Protein AF-A0A1G2CQF5-F1 (afdb_monomer_lite)

Sequence (152 aa):
MEQTTRRDVIRTLYLYLFSLVGLSLLIVGFVRLVDLGLKVLIFKNADQQYPEVAPFPPESLLVKERGIEIDAKTENITVKKGSSAITEEDRVLLSRWEDDYIAWQKKMKDYDPVRRSRESEGAGALAFIIIGMPVYLYHWRIIKKGNATLPS

Structure (mmCIF, N/CA/C/O backbone):
data_AF-A0A1G2CQF5-F1
#
_entry.id   AF-A0A1G2CQF5-F1
#
loop_
_atom_site.group_PDB
_atom_site.id
_atom_site.type_symbol
_atom_site.label_atom_id
_atom_site.label_alt_id
_atom_site.label_comp_id
_atom_site.label_asym_id
_atom_site.label_entity_id
_atom_site.label_seq_id
_atom_site.pdbx_PDB_ins_code
_atom_site.Cartn_x
_atom_site.Cartn_y
_atom_site.Cartn_z
_atom_site.occupancy
_atom_site.B_iso_or_equiv
_atom_site.auth_seq_id
_atom_site.auth_comp_id
_atom_site.auth_asym_id
_atom_site.auth_atom_id
_atom_site.pdbx_PDB_model_num
ATOM 1 N N . MET A 1 1 ? -24.963 10.400 47.890 1.00 51.22 1 MET A N 1
ATOM 2 C CA . MET A 1 1 ? -24.292 9.189 47.360 1.00 51.22 1 MET A CA 1
ATOM 3 C C . MET A 1 1 ? -24.279 9.133 45.820 1.00 51.22 1 MET A C 1
ATOM 5 O O . MET A 1 1 ? -23.962 8.097 45.263 1.00 51.22 1 MET A O 1
ATOM 9 N N . GLU A 1 2 ? -24.541 10.242 45.112 1.00 59.00 2 GLU A N 1
ATOM 10 C CA . GLU A 1 2 ? -24.706 10.254 43.641 1.00 59.00 2 GLU A CA 1
ATOM 11 C C . GLU A 1 2 ? -23.411 10.570 42.851 1.00 59.00 2 GLU A C 1
ATOM 13 O O . GLU A 1 2 ? -23.270 10.240 41.679 1.00 59.00 2 GLU A O 1
ATOM 18 N N . GLN A 1 3 ? -22.412 11.191 43.489 1.00 60.84 3 GLN A N 1
ATOM 19 C CA . GLN A 1 3 ? -21.161 11.618 42.831 1.00 60.84 3 GLN A CA 1
ATOM 20 C C . GLN A 1 3 ? -20.164 10.473 42.558 1.00 60.84 3 GLN A C 1
ATOM 22 O O . GLN A 1 3 ? -19.277 10.612 41.712 1.00 60.84 3 GLN A O 1
ATOM 27 N N . THR A 1 4 ? -20.254 9.365 43.297 1.00 63.12 4 THR A N 1
ATOM 28 C CA . THR A 1 4 ? -19.376 8.194 43.131 1.00 63.12 4 THR A CA 1
ATOM 29 C C . THR A 1 4 ? -19.812 7.362 41.929 1.00 63.12 4 THR A C 1
ATOM 31 O O . THR A 1 4 ? -19.010 7.129 41.029 1.00 63.12 4 THR A O 1
ATOM 34 N N . THR A 1 5 ? -21.110 7.069 41.824 1.00 75.00 5 THR A N 1
ATOM 35 C CA . THR A 1 5 ? -21.699 6.323 40.701 1.00 75.00 5 THR A CA 1
ATOM 36 C C . THR A 1 5 ? -21.465 7.014 39.358 1.00 75.00 5 THR A C 1
ATOM 38 O O . THR A 1 5 ? -21.113 6.353 38.384 1.00 75.00 5 THR A O 1
ATOM 41 N N . ARG A 1 6 ? -21.564 8.350 39.291 1.00 78.50 6 ARG A N 1
ATOM 42 C CA . ARG A 1 6 ? -21.298 9.095 38.048 1.00 78.50 6 ARG A CA 1
ATOM 43 C C . ARG A 1 6 ? -19.847 8.952 37.576 1.00 78.50 6 ARG A C 1
ATOM 45 O O . ARG A 1 6 ? -19.613 8.759 36.385 1.00 78.50 6 ARG A O 1
ATOM 52 N N . ARG A 1 7 ? -18.869 9.022 38.489 1.00 82.69 7 ARG A N 1
ATOM 53 C CA . ARG A 1 7 ? -17.445 8.831 38.157 1.00 82.69 7 ARG A CA 1
ATOM 54 C C . ARG A 1 7 ? -17.149 7.402 37.704 1.00 82.69 7 ARG A C 1
ATOM 56 O O . ARG A 1 7 ? -16.407 7.224 36.738 1.00 82.69 7 ARG A O 1
ATOM 63 N N . ASP A 1 8 ? -17.769 6.416 38.340 1.00 82.12 8 ASP A N 1
ATOM 64 C CA . ASP A 1 8 ? -17.596 5.006 37.984 1.00 82.12 8 ASP A CA 1
ATOM 65 C C . ASP A 1 8 ? -18.206 4.676 36.614 1.00 82.12 8 ASP A C 1
ATOM 67 O O . ASP A 1 8 ? -17.579 3.985 35.806 1.00 82.12 8 ASP A O 1
ATOM 71 N N . VAL A 1 9 ? -19.372 5.248 36.290 1.00 86.25 9 VAL A N 1
ATOM 72 C CA . VAL A 1 9 ? -19.990 5.129 34.958 1.00 86.25 9 VAL A CA 1
ATOM 73 C C . VAL A 1 9 ? -19.118 5.782 33.884 1.00 86.25 9 VAL A C 1
ATOM 75 O O . VAL A 1 9 ? -18.879 5.166 32.849 1.00 86.25 9 VAL A O 1
ATOM 78 N N . ILE A 1 10 ? -18.586 6.987 34.126 1.00 88.94 10 ILE A N 1
ATOM 79 C CA . ILE A 1 10 ? -17.708 7.684 33.166 1.00 88.94 10 ILE A CA 1
ATOM 80 C C . ILE A 1 10 ? -16.433 6.875 32.901 1.00 88.94 10 ILE A C 1
ATOM 82 O O . ILE A 1 10 ? -16.043 6.699 31.746 1.00 88.94 10 ILE A O 1
ATOM 86 N N . ARG A 1 11 ? -15.796 6.345 33.952 1.00 87.12 11 ARG A N 1
ATOM 87 C CA . ARG A 1 11 ? -14.597 5.506 33.818 1.00 87.12 11 ARG A CA 1
ATOM 88 C C . ARG A 1 11 ? -14.892 4.239 33.022 1.00 87.12 11 ARG A C 1
ATOM 90 O O . ARG A 1 11 ? -14.112 3.866 32.150 1.00 87.12 11 ARG A O 1
ATOM 97 N N . THR A 1 12 ? -16.013 3.591 33.315 1.00 87.50 12 THR A N 1
ATOM 98 C CA . THR A 1 12 ? -16.439 2.372 32.624 1.00 87.50 12 THR A CA 1
ATOM 99 C C . THR A 1 12 ? -16.705 2.660 31.148 1.00 87.50 12 THR A C 1
ATOM 101 O O . THR A 1 12 ? -16.130 1.999 30.286 1.00 87.50 12 THR A O 1
ATOM 104 N N . LEU A 1 13 ? -17.480 3.704 30.845 1.00 89.81 13 LEU A N 1
ATOM 105 C CA . LEU A 1 13 ? -17.772 4.133 29.478 1.00 89.81 13 LEU A CA 1
ATOM 106 C C . LEU A 1 13 ? -16.490 4.435 28.686 1.00 89.81 13 LEU A C 1
ATOM 108 O O . LEU A 1 13 ? -16.344 3.960 27.563 1.00 89.81 13 LEU A O 1
ATOM 112 N N . TYR A 1 14 ? -15.536 5.158 29.284 1.00 92.81 14 TYR A N 1
ATOM 113 C CA . TYR A 1 14 ? -14.233 5.435 28.673 1.00 92.81 14 TYR A CA 1
ATOM 114 C C . TYR A 1 14 ? -13.489 4.145 28.306 1.00 92.81 14 TYR A C 1
ATOM 116 O O . TYR A 1 14 ? -13.031 3.992 27.174 1.00 92.81 14 TYR A O 1
ATOM 124 N N . LEU A 1 15 ? -13.390 3.192 29.239 1.00 90.81 15 LEU A N 1
ATOM 125 C CA . LEU A 1 15 ? -12.661 1.944 29.008 1.00 90.81 15 LEU A CA 1
ATOM 126 C C . LEU A 1 15 ? -13.286 1.117 27.876 1.00 90.81 15 LEU A C 1
ATOM 128 O O . LEU A 1 15 ? -12.551 0.575 27.049 1.00 90.81 15 LEU A O 1
ATOM 132 N N . TYR A 1 16 ? -14.619 1.051 27.810 1.00 92.50 16 TYR A N 1
ATOM 133 C CA . TYR A 1 16 ? -15.318 0.351 26.731 1.00 92.50 16 TYR A CA 1
ATOM 134 C C . TYR A 1 16 ? -15.157 1.052 25.382 1.00 92.50 16 TYR A C 1
ATOM 136 O O . TYR A 1 16 ? -14.890 0.376 24.391 1.00 92.50 16 TYR A O 1
ATOM 144 N N . LEU A 1 17 ? -15.246 2.384 25.331 1.00 94.31 17 LEU A N 1
ATOM 145 C CA . LEU A 1 17 ? -15.036 3.140 24.092 1.00 94.31 17 LEU A CA 1
ATOM 146 C C . LEU A 1 17 ? -13.622 2.937 23.541 1.00 94.31 17 LEU A C 1
ATOM 148 O O . LEU A 1 17 ? -13.458 2.620 22.366 1.00 94.31 17 LEU A O 1
ATOM 152 N N . PHE A 1 18 ? -12.595 3.046 24.383 1.00 92.94 18 PHE A N 1
ATOM 153 C CA . PHE A 1 18 ? -11.215 2.834 23.942 1.00 92.94 18 PHE A CA 1
ATOM 154 C C . PHE A 1 18 ? -10.927 1.378 23.564 1.00 92.94 18 PHE A C 1
ATOM 156 O O . PHE A 1 18 ? -10.208 1.126 22.596 1.00 92.94 18 PHE A O 1
ATOM 163 N N . SER A 1 19 ? -11.514 0.412 24.277 1.00 94.00 19 SER A N 1
ATOM 164 C CA . SER A 1 19 ? -11.425 -1.001 23.898 1.00 94.00 19 SER A CA 1
ATOM 165 C C . SER A 1 19 ? -12.089 -1.258 22.542 1.00 94.00 19 SER A C 1
ATOM 167 O O . SER A 1 19 ? -11.499 -1.938 21.704 1.00 94.00 19 SER A O 1
ATOM 169 N N . LEU A 1 20 ? -13.253 -0.652 22.284 1.00 95.50 20 LEU A N 1
ATOM 170 C CA . LEU A 1 20 ? -13.956 -0.744 21.006 1.00 95.50 20 LEU A CA 1
ATOM 171 C C . LEU A 1 20 ? -13.131 -0.148 19.861 1.00 95.50 20 LEU A C 1
ATOM 173 O O . LEU A 1 20 ? -13.027 -0.762 18.801 1.00 95.50 20 LEU A O 1
ATOM 177 N N . VAL A 1 21 ? -12.506 1.012 20.074 1.00 96.25 21 VAL A N 1
ATOM 178 C CA . VAL A 1 21 ? -11.615 1.632 19.081 1.00 96.25 21 VAL A CA 1
ATOM 179 C C . VAL A 1 21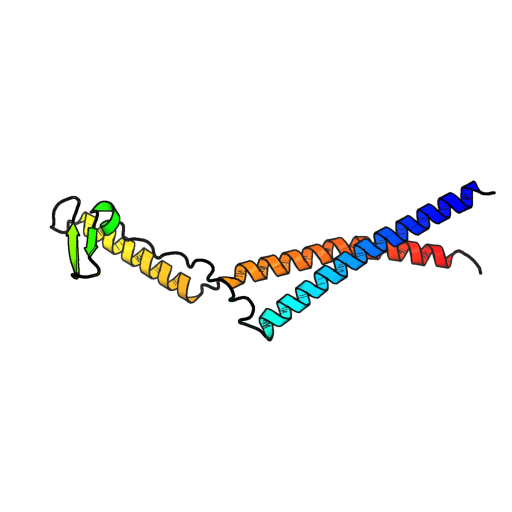 ? -10.426 0.718 18.782 1.00 96.25 21 VAL A C 1
ATOM 181 O O . VAL A 1 21 ? -10.172 0.415 17.618 1.00 96.25 21 VAL A O 1
ATOM 184 N N . GLY A 1 22 ? -9.738 0.214 19.811 1.00 95.75 22 GLY A N 1
ATOM 185 C CA . GLY A 1 22 ? -8.619 -0.717 19.632 1.00 95.75 22 GLY A CA 1
ATOM 186 C C . GLY A 1 22 ? -9.023 -1.989 18.881 1.00 95.75 22 GLY A C 1
ATOM 187 O O . GLY A 1 22 ? -8.330 -2.410 17.956 1.00 95.75 22 GLY A O 1
ATOM 188 N N . LEU A 1 23 ? -10.177 -2.566 19.229 1.00 96.75 23 LEU A N 1
ATOM 189 C CA . LEU A 1 23 ? -10.720 -3.745 18.557 1.00 96.75 23 LEU A CA 1
ATOM 190 C C . LEU A 1 23 ? -11.072 -3.453 17.091 1.00 96.75 23 LEU A C 1
ATOM 192 O O . LEU A 1 23 ? -10.786 -4.267 16.218 1.00 96.75 23 LEU A O 1
ATOM 196 N N . SER A 1 24 ? -11.632 -2.278 16.807 1.00 97.56 24 SER A N 1
ATOM 197 C CA . SER A 1 24 ? -11.967 -1.858 15.443 1.00 97.56 24 SER A CA 1
ATOM 198 C C . SER A 1 24 ? -10.716 -1.747 14.570 1.00 97.56 24 SER A C 1
ATOM 200 O O . SER A 1 24 ? -10.706 -2.252 13.450 1.00 97.56 24 SER A O 1
ATOM 202 N N . LEU A 1 25 ? -9.631 -1.160 15.092 1.00 97.62 25 LEU A N 1
ATOM 203 C CA . LEU A 1 25 ? -8.347 -1.085 14.385 1.00 97.62 25 LEU A CA 1
ATOM 204 C C . LEU A 1 25 ? -7.789 -2.484 14.079 1.00 97.62 25 LEU A C 1
ATOM 206 O O . LEU A 1 25 ? -7.340 -2.729 12.960 1.00 97.62 25 LEU A O 1
ATOM 210 N N . LEU A 1 26 ? -7.873 -3.417 15.036 1.00 97.69 26 LEU A N 1
ATOM 211 C CA . LEU A 1 26 ? -7.461 -4.809 14.826 1.00 97.69 26 LEU A CA 1
ATOM 212 C C . LEU A 1 26 ? -8.259 -5.485 13.707 1.00 97.69 26 LEU A C 1
ATOM 214 O O . LEU A 1 26 ? -7.665 -6.123 12.841 1.00 97.69 26 LEU A O 1
ATOM 218 N N . ILE A 1 27 ? -9.586 -5.325 13.706 1.00 98.00 27 ILE A N 1
ATOM 219 C CA . ILE A 1 27 ? -10.461 -5.908 12.681 1.00 98.00 27 ILE A CA 1
ATOM 220 C C . ILE A 1 27 ? -10.108 -5.347 11.301 1.00 98.00 27 ILE A C 1
ATOM 222 O O . ILE A 1 27 ? -9.923 -6.119 10.364 1.00 98.00 27 ILE A O 1
ATOM 226 N N . VAL A 1 28 ? -9.949 -4.025 11.175 1.00 98.06 28 VAL A N 1
ATOM 227 C CA . VAL A 1 28 ? -9.580 -3.383 9.901 1.00 98.06 28 VAL A CA 1
ATOM 228 C C . VAL A 1 28 ? -8.229 -3.889 9.394 1.00 98.06 28 VAL A C 1
ATOM 230 O O . VAL A 1 28 ? -8.106 -4.229 8.217 1.00 98.06 28 VAL A O 1
ATOM 233 N N . GLY A 1 29 ? -7.222 -3.979 10.267 1.00 97.19 29 GLY A N 1
ATOM 234 C CA . GLY A 1 29 ? -5.913 -4.517 9.898 1.00 97.19 29 GLY A CA 1
ATOM 235 C C . GLY A 1 29 ? -5.982 -5.978 9.448 1.00 97.19 29 GLY A C 1
ATOM 236 O O . GLY A 1 29 ? -5.371 -6.347 8.448 1.00 97.19 29 GLY A O 1
ATOM 237 N N . PHE A 1 30 ? -6.782 -6.800 10.129 1.00 97.81 30 PHE A N 1
ATOM 238 C CA . PHE A 1 30 ? -6.945 -8.208 9.777 1.00 97.81 30 PHE A CA 1
ATOM 239 C C . PHE A 1 30 ? -7.672 -8.401 8.441 1.00 97.81 30 PHE A C 1
ATOM 241 O O . PHE A 1 30 ? -7.211 -9.175 7.607 1.00 97.81 30 PHE A O 1
ATOM 248 N N . VAL A 1 31 ? -8.758 -7.659 8.198 1.00 97.88 31 VAL A N 1
ATOM 249 C CA . VAL A 1 31 ? -9.485 -7.691 6.916 1.00 97.88 31 VAL A CA 1
ATOM 250 C C . VAL A 1 31 ? -8.552 -7.347 5.755 1.00 97.88 31 VAL A C 1
ATOM 252 O O . VAL A 1 31 ? -8.557 -8.050 4.750 1.00 97.88 31 VAL A O 1
ATOM 255 N N . ARG A 1 32 ? -7.694 -6.331 5.913 1.00 96.06 32 ARG A N 1
ATOM 256 C CA . ARG A 1 32 ? -6.703 -5.957 4.891 1.00 96.06 32 ARG A CA 1
ATOM 257 C C . ARG A 1 32 ? -5.651 -7.038 4.648 1.00 96.06 32 ARG A C 1
ATOM 259 O O . ARG A 1 32 ? -5.292 -7.282 3.505 1.00 96.06 32 ARG A O 1
ATOM 266 N N . LEU A 1 33 ? -5.166 -7.712 5.694 1.00 96.19 33 LEU A N 1
ATOM 267 C CA . LEU A 1 33 ? -4.233 -8.834 5.517 1.00 96.19 33 LEU A CA 1
ATOM 268 C C . LEU A 1 33 ? -4.876 -10.009 4.779 1.00 96.19 33 LEU A C 1
ATOM 270 O O . LEU A 1 33 ? -4.225 -10.630 3.942 1.00 96.19 33 LEU A O 1
ATOM 274 N N . VAL A 1 34 ? -6.137 -10.316 5.089 1.00 96.56 34 VAL A N 1
ATOM 275 C CA . VAL A 1 34 ? -6.884 -11.367 4.390 1.00 96.56 34 VAL A CA 1
ATOM 276 C C . VAL A 1 34 ? -7.092 -10.989 2.927 1.00 96.56 34 VAL A C 1
ATOM 278 O O . VAL A 1 34 ? -6.839 -11.823 2.063 1.00 96.56 34 VAL A O 1
ATOM 281 N N . ASP A 1 35 ? -7.487 -9.747 2.644 1.00 94.75 35 ASP A N 1
ATOM 282 C CA . ASP A 1 35 ? -7.659 -9.243 1.277 1.00 94.75 35 ASP A CA 1
ATOM 283 C C . ASP A 1 35 ? -6.352 -9.329 0.471 1.00 94.75 35 ASP A C 1
ATOM 285 O O . ASP A 1 35 ? -6.315 -9.931 -0.605 1.00 94.75 35 ASP A O 1
ATOM 289 N N . LEU A 1 36 ? -5.241 -8.853 1.044 1.00 93.94 36 LEU A N 1
ATOM 290 C CA . LEU A 1 36 ? -3.911 -8.958 0.442 1.00 93.94 36 LEU A CA 1
ATOM 291 C C . LEU A 1 36 ? -3.499 -10.421 0.209 1.00 93.94 36 LEU A C 1
ATOM 293 O O . LEU A 1 36 ? -3.012 -10.771 -0.866 1.00 93.94 36 LEU A O 1
ATOM 297 N N . GLY A 1 37 ? -3.711 -11.296 1.195 1.00 93.38 37 GLY A N 1
ATOM 298 C CA . GLY A 1 37 ? -3.417 -12.724 1.072 1.00 93.38 37 GLY A CA 1
ATOM 299 C C . GLY A 1 37 ? -4.236 -13.386 -0.036 1.00 93.38 37 GLY A C 1
ATOM 300 O O . GLY A 1 37 ? -3.706 -14.178 -0.815 1.00 93.38 37 GLY A O 1
ATOM 301 N N . LEU A 1 38 ? -5.508 -13.013 -0.159 1.00 94.56 38 LEU A N 1
ATOM 302 C CA . LEU A 1 38 ? -6.410 -13.512 -1.188 1.00 94.56 38 LEU A CA 1
ATOM 303 C C . LEU A 1 38 ? -5.965 -13.063 -2.589 1.00 94.56 38 LEU A C 1
ATOM 305 O O . LEU A 1 38 ? -5.905 -13.891 -3.499 1.00 94.56 38 LEU A O 1
ATOM 309 N N . LYS A 1 39 ? -5.562 -11.797 -2.752 1.00 90.56 39 LYS A N 1
ATOM 310 C CA . LYS A 1 39 ? -4.993 -11.250 -3.999 1.00 90.56 39 LYS A CA 1
ATOM 311 C C . LYS A 1 39 ? -3.667 -11.905 -4.390 1.00 90.56 39 LYS A C 1
ATOM 313 O O . LYS A 1 39 ? -3.428 -12.171 -5.564 1.00 90.56 39 LYS A O 1
ATOM 318 N N . VAL A 1 40 ? -2.802 -12.211 -3.426 1.00 90.06 40 VAL A N 1
ATOM 319 C CA . VAL A 1 40 ? -1.487 -12.815 -3.705 1.00 90.06 40 VAL A CA 1
ATOM 320 C C . VAL A 1 40 ? -1.593 -14.314 -4.009 1.00 90.06 40 VAL A C 1
ATOM 322 O O . VAL A 1 40 ? -0.899 -14.813 -4.899 1.00 90.06 40 VAL A O 1
ATOM 325 N N . LEU A 1 41 ? -2.455 -15.043 -3.294 1.00 92.38 41 LEU A N 1
ATOM 326 C CA . LEU A 1 41 ? -2.527 -16.505 -3.378 1.00 92.38 41 LEU A CA 1
ATOM 327 C C . LEU A 1 41 ? -3.569 -17.007 -4.383 1.00 92.38 41 LEU A C 1
ATOM 329 O O . LEU A 1 41 ? -3.290 -17.961 -5.109 1.00 92.38 41 LEU A O 1
ATOM 333 N N . ILE A 1 42 ? -4.750 -16.383 -4.429 1.00 93.31 42 ILE A N 1
ATOM 334 C CA . ILE A 1 42 ? -5.905 -16.871 -5.201 1.00 93.31 42 ILE A CA 1
ATOM 335 C C . ILE A 1 42 ? -6.173 -15.972 -6.417 1.00 93.31 42 ILE A C 1
ATOM 337 O O . ILE A 1 42 ? -6.288 -16.478 -7.532 1.00 93.31 42 ILE A O 1
ATOM 341 N N . PHE A 1 43 ? -6.206 -14.645 -6.247 1.00 90.44 43 PHE A N 1
ATOM 342 C CA . PHE A 1 43 ? -6.561 -13.691 -7.307 1.00 90.44 43 PHE A CA 1
ATOM 343 C C . PHE A 1 43 ? -5.376 -12.854 -7.799 1.00 90.44 43 PHE A C 1
ATOM 345 O O . PHE A 1 43 ? -5.384 -11.627 -7.703 1.00 90.44 43 PHE A O 1
ATOM 352 N N . LYS A 1 44 ? -4.378 -13.508 -8.402 1.00 82.88 44 LYS A N 1
ATOM 353 C CA . LYS A 1 44 ? -3.115 -12.867 -8.830 1.00 82.88 44 LYS A CA 1
ATOM 354 C C . LYS A 1 44 ? -3.284 -11.625 -9.723 1.00 82.88 44 LYS A C 1
ATOM 356 O O . LYS A 1 44 ? -2.409 -10.761 -9.701 1.00 82.88 44 LYS A O 1
ATOM 361 N N . ASN A 1 45 ? -4.409 -11.522 -10.439 1.00 80.06 45 ASN A N 1
ATOM 362 C CA . ASN A 1 45 ? -4.725 -10.446 -11.386 1.00 80.06 45 ASN A CA 1
ATOM 363 C C . ASN A 1 45 ? -5.770 -9.434 -10.867 1.00 80.06 45 ASN A C 1
ATOM 365 O O . ASN A 1 45 ? -6.164 -8.544 -11.615 1.00 80.06 45 ASN A O 1
ATOM 369 N N . ALA A 1 46 ? -6.256 -9.547 -9.624 1.00 79.75 46 ALA A N 1
ATOM 370 C CA . ALA A 1 46 ? -7.299 -8.644 -9.114 1.00 79.75 46 ALA A CA 1
ATOM 371 C C . ALA A 1 46 ? -6.832 -7.181 -8.988 1.00 79.75 46 ALA A C 1
ATOM 373 O O . ALA A 1 46 ? -7.643 -6.271 -9.123 1.00 79.75 46 ALA A O 1
ATOM 374 N N . ASP A 1 47 ? -5.527 -6.958 -8.803 1.00 73.38 47 ASP A N 1
ATOM 375 C CA . ASP A 1 47 ? -4.944 -5.618 -8.644 1.00 73.38 47 ASP A CA 1
ATOM 376 C C . ASP A 1 47 ? -4.465 -4.991 -9.966 1.00 73.38 47 ASP A C 1
ATOM 378 O O . ASP A 1 47 ? -3.976 -3.864 -9.973 1.00 73.38 47 ASP A O 1
ATOM 382 N N . GLN A 1 48 ? -4.601 -5.682 -11.105 1.00 71.94 48 GLN A N 1
ATOM 383 C CA . GLN A 1 48 ? -4.110 -5.219 -12.417 1.00 71.94 48 GLN A CA 1
ATOM 384 C C . GLN A 1 48 ? -4.970 -4.111 -13.062 1.00 71.94 48 GLN A C 1
ATOM 386 O O . GLN A 1 48 ? -4.900 -3.881 -14.267 1.00 71.94 48 GLN A O 1
ATOM 391 N N . GLN A 1 49 ? -5.800 -3.417 -12.283 1.00 61.56 49 GLN A N 1
ATOM 392 C CA . GLN A 1 49 ? -6.855 -2.542 -12.803 1.00 61.56 49 GLN A CA 1
ATOM 393 C C . GLN A 1 49 ? -6.369 -1.219 -13.411 1.00 61.56 49 GLN A C 1
ATOM 395 O O . GLN A 1 49 ? -7.151 -0.552 -14.083 1.00 61.56 49 GLN A O 1
ATOM 400 N N . TYR A 1 50 ? -5.092 -0.865 -13.256 1.00 53.28 50 TYR A N 1
ATOM 401 C CA . TYR A 1 50 ? -4.491 0.278 -13.938 1.00 53.28 50 TYR A CA 1
ATOM 402 C C . TYR A 1 50 ? -3.077 -0.077 -14.400 1.00 53.28 50 TYR A C 1
ATOM 404 O O . TYR A 1 50 ? -2.311 -0.618 -13.598 1.00 53.28 50 TYR A O 1
ATOM 412 N N . PRO A 1 51 ? -2.692 0.227 -15.655 1.00 57.06 51 PRO A N 1
ATOM 413 C CA . PRO A 1 51 ? -1.294 0.197 -16.042 1.00 57.06 51 PRO A CA 1
ATOM 414 C C . PRO A 1 51 ? -0.588 1.293 -15.244 1.00 57.06 51 PRO A C 1
ATOM 416 O O . PRO A 1 51 ? -0.593 2.464 -15.621 1.00 57.06 51 PRO A O 1
ATOM 419 N N . GLU A 1 52 ? -0.028 0.918 -14.095 1.00 61.50 52 GLU A N 1
ATOM 420 C CA . GLU A 1 52 ? 0.979 1.727 -13.427 1.00 61.50 52 GLU A CA 1
ATOM 421 C C . GLU A 1 52 ? 2.033 2.019 -14.498 1.00 61.50 52 GLU A C 1
ATOM 423 O O . GLU A 1 52 ? 2.556 1.092 -15.120 1.00 61.50 52 GLU A O 1
ATOM 428 N N . VAL A 1 53 ? 2.196 3.303 -14.825 1.00 62.78 53 VAL A N 1
ATOM 429 C CA . VAL A 1 53 ? 2.923 3.757 -16.013 1.00 62.78 53 VAL A CA 1
ATOM 430 C C . VAL A 1 53 ? 4.301 3.111 -16.008 1.00 62.78 53 VAL A C 1
ATOM 432 O O . VAL A 1 53 ? 5.154 3.462 -15.189 1.00 62.78 53 VAL A O 1
ATOM 435 N N . ALA A 1 54 ? 4.500 2.142 -16.903 1.00 67.94 54 ALA A N 1
ATOM 436 C CA . ALA A 1 54 ? 5.781 1.477 -17.030 1.00 67.94 54 ALA A CA 1
ATOM 437 C C . ALA A 1 54 ? 6.844 2.551 -17.310 1.00 67.94 54 ALA A C 1
ATOM 439 O O . ALA A 1 54 ? 6.595 3.454 -18.118 1.00 67.94 54 ALA A O 1
ATOM 440 N N . PRO A 1 55 ? 8.013 2.500 -16.651 1.00 73.81 55 PRO A N 1
ATOM 441 C CA . PRO A 1 55 ? 9.065 3.469 -16.910 1.00 73.81 55 PRO A CA 1
ATOM 442 C C . PRO A 1 55 ? 9.418 3.467 -18.398 1.00 73.81 55 PRO A C 1
ATOM 444 O O . PRO A 1 55 ? 9.805 2.430 -18.940 1.00 73.81 55 PRO A O 1
ATOM 447 N N . PHE A 1 56 ? 9.292 4.617 -19.060 1.00 76.94 56 PHE A N 1
ATOM 448 C CA . PHE A 1 56 ? 9.674 4.739 -20.464 1.00 76.94 56 PHE A CA 1
ATOM 449 C C . PHE A 1 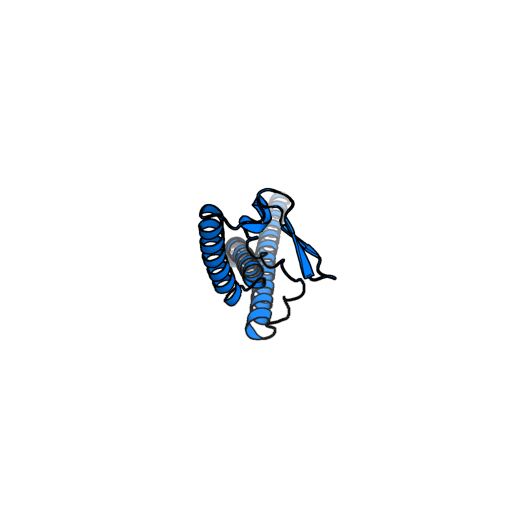56 ? 11.142 4.322 -20.653 1.00 76.94 56 PHE A C 1
ATOM 451 O O . PHE A 1 56 ? 11.961 4.542 -19.750 1.00 76.94 56 PHE A O 1
ATOM 458 N N . PRO A 1 57 ? 11.483 3.687 -21.788 1.00 83.06 57 PRO A N 1
ATOM 459 C CA . PRO A 1 57 ? 12.873 3.392 -22.101 1.00 83.06 57 PRO A CA 1
ATOM 460 C C . PRO A 1 57 ? 13.693 4.687 -22.143 1.00 83.06 57 PRO A C 1
ATOM 462 O O . PRO A 1 57 ? 13.145 5.744 -22.473 1.00 83.06 57 PRO A O 1
ATOM 465 N N . PRO A 1 58 ? 14.997 4.630 -21.813 1.00 83.50 58 PRO A N 1
ATOM 466 C CA . PRO A 1 58 ? 15.865 5.784 -21.971 1.00 83.50 58 PRO A CA 1
ATOM 467 C C . PRO A 1 58 ? 15.861 6.205 -23.442 1.00 83.50 58 PRO A C 1
ATOM 469 O O . PRO A 1 58 ? 16.125 5.400 -24.338 1.00 83.50 58 PRO A O 1
ATOM 472 N N . GLU A 1 59 ? 15.528 7.466 -23.693 1.00 80.50 59 GLU A N 1
ATOM 473 C CA . GLU A 1 59 ? 15.649 8.051 -25.022 1.00 80.50 59 GLU A CA 1
ATOM 474 C C . GLU A 1 59 ? 17.132 8.128 -25.398 1.00 80.50 59 GLU A C 1
ATOM 476 O O . GLU A 1 59 ? 17.978 8.443 -24.554 1.00 80.50 59 GLU A O 1
ATOM 481 N N . SER A 1 60 ? 17.469 7.836 -26.656 1.00 79.88 60 SER A N 1
ATOM 482 C CA . SER A 1 60 ? 18.859 7.957 -27.084 1.00 79.88 60 SER A CA 1
ATOM 483 C C . SER A 1 60 ? 19.297 9.419 -27.028 1.00 79.88 60 SER A C 1
ATOM 485 O O . SER A 1 60 ? 18.651 10.310 -27.587 1.00 79.88 60 SER A O 1
ATOM 487 N N . LEU A 1 61 ? 20.425 9.672 -26.359 1.00 79.44 61 LEU A N 1
ATOM 488 C CA . LEU A 1 61 ? 21.011 11.010 -26.301 1.00 79.44 61 LEU A CA 1
ATOM 489 C C . LEU A 1 61 ? 21.347 11.512 -27.706 1.00 79.44 61 LEU A C 1
ATOM 491 O O . LEU A 1 61 ? 21.251 12.704 -27.952 1.00 79.44 61 LEU A O 1
ATOM 495 N N . LEU A 1 62 ? 21.640 10.613 -28.651 1.00 75.69 62 LEU A N 1
ATOM 496 C CA . LEU A 1 62 ? 21.771 10.982 -30.056 1.00 75.69 62 LEU A CA 1
ATOM 497 C C . LEU A 1 62 ? 20.509 11.589 -30.649 1.00 75.69 62 LEU A C 1
ATOM 499 O O . LEU A 1 62 ? 20.585 12.671 -31.223 1.00 75.69 62 LEU A O 1
ATOM 503 N N . VAL A 1 63 ? 19.362 10.922 -30.516 1.00 78.81 63 VAL A N 1
ATOM 504 C CA . VAL A 1 63 ? 18.086 11.440 -31.028 1.00 78.81 63 VAL A CA 1
ATOM 505 C C . VAL A 1 63 ? 17.773 12.793 -30.394 1.00 78.81 63 VAL A C 1
ATOM 507 O O . VAL A 1 63 ? 17.399 13.725 -31.106 1.00 78.81 63 VAL A O 1
ATOM 510 N N . LYS A 1 64 ? 18.035 12.935 -29.090 1.00 81.06 64 LYS A N 1
ATOM 511 C CA . LYS A 1 64 ? 17.832 14.180 -28.347 1.00 81.06 64 LYS A CA 1
ATOM 512 C C . LYS A 1 64 ? 18.772 15.313 -28.784 1.00 81.06 64 LYS A C 1
ATOM 514 O O . LYS A 1 64 ? 18.313 16.427 -29.022 1.00 81.06 64 LYS A O 1
ATOM 519 N N . GLU A 1 65 ? 20.073 15.051 -28.898 1.00 79.25 65 GLU A N 1
ATOM 520 C CA . GLU A 1 65 ? 21.093 16.064 -29.216 1.00 79.25 65 GLU A CA 1
ATOM 521 C C . GLU A 1 65 ? 21.071 16.474 -30.696 1.00 79.25 65 GLU A C 1
ATOM 523 O O . GLU A 1 65 ? 21.222 17.654 -31.027 1.00 79.25 65 GLU A O 1
ATOM 528 N N . ARG A 1 66 ? 20.839 15.515 -31.600 1.00 79.50 66 ARG A N 1
ATOM 529 C CA . ARG A 1 66 ? 20.753 15.744 -33.053 1.00 79.50 66 ARG A CA 1
ATOM 530 C C . ARG A 1 66 ? 19.350 16.168 -33.510 1.00 79.50 66 ARG A C 1
ATOM 532 O O . ARG A 1 66 ? 19.187 16.591 -34.656 1.00 79.50 66 ARG A O 1
ATOM 539 N N . GLY A 1 67 ? 18.348 16.087 -32.629 1.00 74.44 67 GLY A N 1
ATOM 540 C CA . GLY A 1 67 ? 16.950 16.393 -32.942 1.00 74.44 67 GLY A CA 1
ATOM 541 C C . GLY A 1 67 ? 16.436 15.523 -34.085 1.00 74.44 67 GLY A C 1
ATOM 542 O O . GLY A 1 67 ? 15.947 16.052 -35.083 1.00 74.44 67 GLY A O 1
ATOM 543 N N . ILE A 1 68 ? 16.654 14.210 -33.981 1.00 76.69 68 ILE A N 1
ATOM 544 C CA . ILE A 1 68 ? 16.266 13.260 -35.025 1.00 76.69 68 ILE A CA 1
ATOM 545 C C . ILE A 1 68 ? 14.766 13.013 -34.915 1.00 76.69 68 ILE A C 1
ATOM 547 O O . ILE A 1 68 ? 14.295 12.475 -33.917 1.00 76.69 68 ILE A O 1
ATOM 551 N N . GLU A 1 69 ? 14.020 13.370 -35.953 1.00 72.69 69 GLU A N 1
ATOM 552 C CA . GLU A 1 69 ? 12.608 13.017 -36.065 1.00 72.69 69 GLU A CA 1
ATOM 553 C C . GLU A 1 69 ? 12.437 11.892 -37.075 1.00 72.69 69 GLU A C 1
ATOM 555 O O . GLU A 1 69 ? 12.879 11.990 -38.225 1.00 72.69 69 GLU A O 1
ATOM 560 N N . ILE A 1 70 ? 11.792 10.821 -36.618 1.00 69.25 70 ILE A N 1
ATOM 561 C CA . ILE A 1 70 ? 11.402 9.684 -37.442 1.00 69.25 70 ILE A CA 1
ATOM 562 C C . ILE A 1 70 ? 9.931 9.882 -37.793 1.00 69.25 70 ILE A C 1
ATOM 564 O O . ILE A 1 70 ? 9.066 9.855 -36.914 1.00 69.25 70 ILE A O 1
ATOM 568 N N . ASP A 1 71 ? 9.639 10.086 -39.075 1.00 71.81 71 ASP A N 1
ATOM 569 C CA . ASP A 1 71 ? 8.259 10.090 -39.550 1.00 71.81 71 ASP A CA 1
ATOM 570 C C . ASP A 1 71 ? 7.743 8.646 -39.594 1.00 71.81 71 ASP A C 1
ATOM 572 O O . ASP A 1 71 ? 8.094 7.860 -40.474 1.00 71.81 71 ASP A O 1
ATOM 576 N N . ALA A 1 72 ? 6.873 8.301 -38.645 1.00 63.56 72 ALA A N 1
ATOM 577 C CA . ALA A 1 72 ? 6.293 6.967 -38.520 1.00 63.56 72 ALA A CA 1
ATOM 578 C C . ALA A 1 72 ? 5.432 6.526 -39.726 1.00 63.56 72 ALA A C 1
ATOM 580 O O . ALA A 1 72 ? 5.073 5.354 -39.805 1.00 63.56 72 ALA A O 1
ATOM 581 N N . LYS A 1 73 ? 5.067 7.428 -40.652 1.00 75.56 73 LYS A N 1
ATOM 582 C CA . LYS A 1 73 ? 4.308 7.094 -41.872 1.00 75.56 73 LYS A CA 1
ATOM 583 C C . LYS A 1 73 ? 5.182 6.894 -43.104 1.00 75.56 73 LYS A C 1
ATOM 585 O O . LYS A 1 73 ? 4.752 6.200 -44.020 1.00 75.56 73 LYS A O 1
ATOM 590 N N . THR A 1 74 ? 6.344 7.541 -43.162 1.00 68.94 74 THR A N 1
ATOM 591 C CA . THR A 1 74 ? 7.202 7.540 -44.358 1.00 68.94 74 THR A CA 1
ATOM 592 C C . THR A 1 74 ? 8.572 6.904 -44.130 1.00 68.94 74 THR A C 1
ATOM 594 O O . THR A 1 74 ? 9.342 6.811 -45.078 1.00 68.94 74 THR A O 1
ATOM 597 N N . GLU A 1 75 ? 8.873 6.481 -42.895 1.00 69.38 75 GLU A N 1
ATOM 598 C CA . GLU A 1 75 ? 10.178 5.955 -42.450 1.00 69.38 75 GLU A CA 1
ATOM 599 C C . GLU A 1 75 ? 11.361 6.896 -42.746 1.00 69.38 75 GLU A C 1
ATOM 601 O O . GLU A 1 75 ? 12.527 6.518 -42.639 1.00 69.38 75 GLU A O 1
ATOM 606 N N . ASN A 1 76 ? 11.078 8.159 -43.073 1.00 72.62 76 ASN A N 1
ATOM 607 C CA . ASN A 1 76 ? 12.101 9.151 -43.336 1.00 7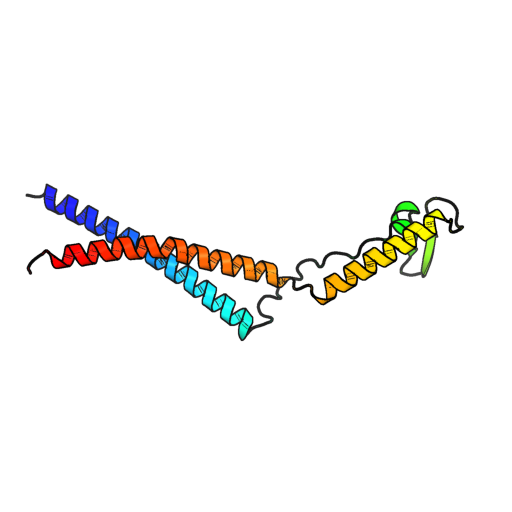2.62 76 ASN A CA 1
ATOM 608 C C . ASN A 1 76 ? 12.698 9.652 -42.021 1.00 72.62 76 ASN A C 1
ATOM 610 O O . ASN A 1 76 ? 11.985 10.054 -41.097 1.00 72.62 76 ASN A O 1
ATOM 614 N N . ILE A 1 77 ? 14.028 9.663 -41.970 1.00 76.00 77 ILE A N 1
ATOM 615 C CA . ILE A 1 77 ? 14.808 10.166 -40.842 1.00 76.00 77 ILE A CA 1
ATOM 616 C C . ILE A 1 77 ? 15.250 11.587 -41.177 1.00 76.00 77 ILE A C 1
ATOM 618 O O . ILE A 1 77 ? 16.002 11.804 -42.128 1.00 76.00 77 ILE A O 1
ATOM 622 N N . THR A 1 78 ? 14.799 12.561 -40.390 1.00 74.12 78 THR A N 1
ATOM 623 C CA . THR A 1 78 ? 15.214 13.962 -40.539 1.00 74.12 78 THR A CA 1
ATOM 624 C C . THR A 1 78 ? 16.084 14.384 -39.364 1.00 74.12 78 THR A C 1
ATOM 626 O O . THR A 1 78 ? 15.719 14.203 -38.206 1.00 74.12 78 THR A O 1
ATOM 629 N N . VAL A 1 79 ? 17.261 14.939 -39.661 1.00 78.12 79 VAL A N 1
ATOM 630 C CA . VAL A 1 79 ? 18.194 15.464 -38.655 1.00 78.12 79 VAL A CA 1
ATOM 631 C C . VAL A 1 79 ? 18.001 16.973 -38.590 1.00 78.12 79 VAL A C 1
ATOM 633 O O . VAL A 1 79 ? 18.299 17.677 -39.554 1.00 78.12 79 VAL A O 1
ATOM 636 N N . LYS A 1 80 ? 17.491 17.486 -37.468 1.00 77.94 80 LYS A N 1
ATOM 637 C CA . LYS A 1 80 ? 17.241 18.929 -37.314 1.00 77.94 80 LYS A CA 1
ATOM 638 C C . LYS A 1 80 ? 18.481 19.722 -36.919 1.00 77.94 80 LYS A C 1
ATOM 640 O O . LYS A 1 80 ? 18.487 20.944 -37.062 1.00 77.94 80 LYS A O 1
ATOM 645 N N . LYS A 1 81 ? 19.518 19.056 -36.400 1.00 71.19 81 LYS A N 1
ATOM 646 C CA . LYS A 1 81 ? 20.692 19.720 -35.833 1.00 71.19 81 LYS A CA 1
ATOM 647 C C . LYS A 1 81 ? 21.990 18.966 -36.134 1.00 71.19 81 LYS A C 1
ATOM 649 O O . LYS A 1 81 ? 22.117 17.777 -35.857 1.00 71.19 81 LYS A O 1
ATOM 654 N N . GLY A 1 82 ? 22.988 19.698 -36.631 1.00 67.88 82 GLY A N 1
ATOM 655 C CA . GLY A 1 82 ? 24.328 19.171 -36.908 1.00 67.88 82 GLY A CA 1
ATOM 656 C C . GLY A 1 82 ? 24.484 18.525 -38.291 1.00 67.88 82 GLY A C 1
ATOM 657 O O . GLY A 1 82 ? 23.583 18.563 -39.122 1.00 67.88 82 GLY A O 1
ATOM 658 N N . SER A 1 83 ? 25.673 17.974 -38.549 1.00 63.25 83 SER A N 1
ATOM 659 C CA . SER A 1 83 ? 26.012 17.277 -39.802 1.00 63.25 83 SER A CA 1
ATOM 660 C C . SER A 1 83 ? 25.245 15.953 -39.941 1.00 63.25 83 SER A C 1
ATOM 662 O O . SER A 1 83 ? 24.993 15.285 -38.942 1.00 63.25 83 SER A O 1
ATOM 664 N N . SER A 1 84 ? 24.923 15.529 -41.167 1.00 66.88 84 SER A N 1
ATOM 665 C CA . SER A 1 84 ? 24.334 14.205 -41.438 1.00 66.88 84 SER A CA 1
ATOM 666 C C . SER A 1 84 ? 25.322 13.046 -41.249 1.00 66.88 84 SER A C 1
ATOM 668 O O . SER A 1 84 ? 24.911 11.889 -41.203 1.00 66.88 84 SER A O 1
ATOM 670 N N . ALA A 1 85 ? 26.622 13.338 -41.139 1.00 74.44 85 ALA A N 1
ATOM 671 C CA . ALA A 1 85 ? 27.646 12.332 -40.896 1.00 74.44 85 ALA A CA 1
ATOM 672 C C . ALA A 1 85 ? 27.752 11.987 -39.399 1.00 74.44 85 ALA A C 1
ATOM 674 O O . ALA A 1 85 ? 27.874 12.887 -38.563 1.00 74.44 85 ALA A O 1
ATOM 675 N N . ILE A 1 86 ? 27.763 10.683 -39.091 1.00 75.06 86 ILE A N 1
ATOM 676 C CA . ILE A 1 86 ? 28.054 10.143 -37.753 1.00 75.06 86 ILE A CA 1
ATOM 677 C C . ILE A 1 86 ? 29.492 10.503 -37.368 1.00 75.06 86 ILE A C 1
ATOM 679 O O . ILE A 1 86 ? 30.441 10.111 -38.053 1.00 75.06 86 ILE A O 1
ATOM 683 N N . THR A 1 87 ? 29.644 11.241 -36.270 1.00 82.19 87 THR A N 1
ATOM 684 C CA . THR A 1 87 ? 30.942 11.605 -35.685 1.00 82.19 87 THR A CA 1
ATOM 685 C C . THR A 1 87 ? 31.403 10.556 -34.670 1.00 82.19 87 THR A C 1
ATOM 687 O O . THR A 1 87 ? 30.646 9.670 -34.282 1.00 82.19 87 THR A O 1
ATOM 690 N N . GLU A 1 88 ? 32.656 10.638 -34.220 1.00 84.62 88 GLU A N 1
ATOM 691 C CA . GLU A 1 88 ? 33.177 9.729 -33.186 1.00 84.62 88 GLU A CA 1
ATOM 692 C C . GLU A 1 88 ? 32.455 9.904 -31.840 1.00 84.62 88 GLU A C 1
ATOM 694 O O . GLU A 1 88 ? 32.108 8.929 -31.179 1.00 84.62 88 GLU A O 1
ATOM 699 N N . GLU A 1 89 ? 32.129 11.146 -31.479 1.00 81.75 89 GLU A N 1
ATOM 700 C CA . GLU A 1 89 ? 31.305 11.457 -30.307 1.00 81.75 89 GLU A CA 1
ATOM 701 C C . GLU A 1 89 ? 29.923 10.800 -30.398 1.00 81.75 89 GLU A C 1
ATOM 703 O O . GLU A 1 89 ? 29.413 10.289 -29.398 1.00 81.75 89 GLU A O 1
ATOM 708 N N . ASP A 1 90 ? 29.342 10.730 -31.604 1.00 82.62 90 ASP A N 1
ATOM 709 C CA . ASP A 1 90 ? 28.046 10.088 -31.780 1.00 82.62 90 ASP A CA 1
ATOM 710 C C . ASP A 1 90 ? 28.099 8.580 -31.494 1.00 82.62 90 ASP A C 1
ATOM 712 O O . ASP A 1 90 ? 27.149 8.010 -30.953 1.00 82.62 90 ASP A O 1
ATOM 716 N N . ARG A 1 91 ? 29.220 7.924 -31.828 1.00 82.12 91 ARG A N 1
ATOM 717 C CA . ARG A 1 91 ? 29.429 6.491 -31.558 1.00 82.12 91 ARG A CA 1
ATOM 718 C C . ARG A 1 91 ? 29.483 6.209 -30.063 1.00 82.12 91 ARG A C 1
ATOM 720 O O . ARG A 1 91 ? 28.908 5.223 -29.609 1.00 82.12 91 ARG A O 1
ATOM 727 N N . VAL A 1 92 ? 30.117 7.096 -29.297 1.00 87.00 92 VAL A N 1
ATOM 728 C CA . VAL A 1 92 ? 30.168 7.000 -27.832 1.00 87.00 92 VAL A CA 1
ATOM 729 C C . VAL A 1 92 ? 28.771 7.166 -27.229 1.00 87.00 92 VAL A C 1
ATOM 731 O O . VAL A 1 92 ? 28.389 6.404 -26.340 1.00 87.00 92 VAL A O 1
ATOM 734 N N . LEU A 1 93 ? 27.978 8.117 -27.734 1.00 85.94 93 LEU A N 1
ATOM 735 C CA . LEU A 1 93 ? 26.597 8.321 -27.287 1.00 85.94 93 LEU A CA 1
ATOM 736 C C . LEU A 1 93 ? 25.691 7.123 -27.618 1.00 85.94 93 LEU A C 1
ATOM 738 O O . LEU A 1 93 ? 24.844 6.772 -26.795 1.00 85.94 93 LEU A O 1
ATOM 742 N N . LEU A 1 94 ? 25.889 6.472 -28.771 1.00 85.56 94 LEU A N 1
ATOM 743 C CA . LEU A 1 94 ? 25.178 5.237 -29.132 1.00 85.56 94 LEU A CA 1
ATOM 744 C C . LEU A 1 94 ? 25.547 4.073 -28.227 1.00 85.56 94 LEU A C 1
ATOM 746 O O . LEU A 1 94 ? 24.648 3.429 -27.700 1.00 85.56 94 LEU A O 1
ATOM 750 N N . SER A 1 95 ? 26.843 3.837 -28.021 1.00 87.56 95 SER A N 1
ATOM 751 C CA . SER A 1 95 ? 27.319 2.751 -27.159 1.00 87.56 95 SER A CA 1
ATOM 752 C C . SER A 1 95 ? 26.776 2.904 -25.739 1.00 87.56 95 SER A C 1
ATOM 754 O O . SER A 1 95 ? 26.280 1.946 -25.158 1.00 87.56 95 SER A O 1
ATOM 756 N N . ARG A 1 96 ? 26.795 4.127 -25.198 1.00 89.19 96 ARG A N 1
ATOM 757 C CA . ARG A 1 96 ? 26.233 4.399 -23.873 1.00 89.19 96 ARG A CA 1
ATOM 758 C C . ARG A 1 96 ? 24.726 4.154 -23.821 1.00 89.19 96 ARG A C 1
ATOM 760 O O . ARG A 1 96 ? 24.232 3.586 -22.853 1.00 89.19 96 ARG A O 1
ATOM 767 N N . TRP A 1 97 ? 23.992 4.605 -24.835 1.00 88.69 97 TRP A N 1
ATOM 768 C CA . TRP A 1 97 ? 22.553 4.371 -24.890 1.00 88.69 97 TRP A CA 1
ATOM 769 C C . TRP A 1 97 ? 22.219 2.881 -25.016 1.00 88.69 97 TRP A C 1
ATOM 771 O O . TRP A 1 97 ? 21.258 2.437 -24.398 1.00 88.69 97 TRP A O 1
ATOM 781 N N . GLU A 1 98 ? 23.007 2.108 -25.763 1.00 88.81 98 GLU A N 1
ATOM 782 C CA . GLU A 1 98 ? 22.857 0.655 -25.859 1.00 88.81 98 GLU A CA 1
ATOM 783 C C . GLU A 1 98 ? 23.011 -0.011 -24.485 1.00 88.81 98 GLU A C 1
ATOM 785 O O . GLU A 1 98 ? 22.138 -0.783 -24.081 1.00 88.81 98 GLU A O 1
ATOM 790 N N . ASP A 1 99 ? 24.041 0.360 -23.719 1.00 91.62 99 ASP A N 1
ATOM 791 C CA . ASP A 1 99 ? 24.236 -0.124 -22.348 1.00 91.62 99 ASP A CA 1
ATOM 792 C C . ASP A 1 99 ? 23.052 0.245 -21.434 1.00 91.62 99 ASP A C 1
ATOM 794 O O . ASP A 1 99 ? 22.506 -0.611 -20.725 1.00 91.62 99 ASP A O 1
ATOM 798 N N . ASP A 1 100 ? 22.609 1.507 -21.480 1.00 90.62 100 ASP A N 1
ATOM 799 C CA . ASP A 1 100 ? 21.465 2.006 -20.707 1.00 90.62 100 ASP A CA 1
ATOM 800 C C . ASP A 1 100 ? 20.160 1.284 -21.100 1.00 90.62 100 ASP A C 1
ATOM 802 O O . ASP A 1 100 ? 19.330 0.951 -20.245 1.00 90.62 100 ASP A O 1
ATOM 806 N N . TYR A 1 101 ? 19.976 1.001 -22.391 1.00 89.56 101 TYR A N 1
ATOM 807 C CA . TYR A 1 101 ? 18.814 0.303 -22.929 1.00 89.56 101 TYR A CA 1
ATOM 808 C C . TYR A 1 101 ? 18.799 -1.171 -22.516 1.00 89.56 101 TYR A C 1
ATOM 810 O O . TYR A 1 101 ? 17.768 -1.665 -22.053 1.00 89.56 101 TYR A O 1
ATOM 818 N N . ILE A 1 102 ? 19.937 -1.864 -22.589 1.00 91.69 102 ILE A N 1
ATOM 819 C CA . ILE A 1 102 ? 20.084 -3.243 -22.100 1.00 91.69 102 ILE A CA 1
ATOM 820 C C . ILE A 1 102 ? 19.812 -3.302 -20.591 1.00 91.69 102 ILE A C 1
ATOM 822 O O . ILE A 1 102 ? 19.096 -4.193 -20.117 1.00 91.69 102 ILE A O 1
ATOM 826 N N . ALA A 1 103 ? 20.325 -2.338 -19.822 1.00 91.62 103 ALA A N 1
ATOM 827 C CA . ALA A 1 103 ? 20.063 -2.242 -18.389 1.00 91.62 103 ALA A CA 1
ATOM 828 C C . ALA A 1 103 ? 18.570 -2.022 -18.091 1.00 91.62 103 ALA A C 1
ATOM 830 O O . ALA A 1 103 ? 18.007 -2.686 -17.213 1.00 91.62 103 ALA A O 1
ATOM 831 N N . TRP A 1 104 ? 17.904 -1.143 -18.846 1.00 90.00 104 TRP A N 1
ATOM 832 C CA . TRP A 1 104 ? 16.459 -0.932 -18.754 1.00 90.00 104 TRP A CA 1
ATOM 833 C C . TRP A 1 104 ? 15.674 -2.203 -19.108 1.00 90.00 104 TRP A C 1
ATOM 835 O O . TRP A 1 104 ? 14.796 -2.600 -18.343 1.00 90.00 104 TRP A O 1
ATOM 845 N N . GLN A 1 105 ? 16.027 -2.899 -20.194 1.00 88.69 105 GLN A N 1
ATOM 846 C CA . GLN A 1 105 ? 15.384 -4.157 -20.585 1.00 88.69 105 GLN A CA 1
ATOM 847 C C . GLN A 1 105 ? 15.519 -5.220 -19.493 1.00 88.69 105 GLN A C 1
ATOM 849 O O . GLN A 1 105 ? 14.551 -5.909 -19.168 1.00 88.69 105 GLN A O 1
ATOM 854 N N . LYS A 1 106 ? 16.706 -5.337 -18.886 1.00 90.94 106 LYS A N 1
ATOM 855 C CA . LYS A 1 106 ? 16.936 -6.246 -17.759 1.00 90.94 106 LYS A CA 1
ATOM 856 C C . LYS A 1 106 ? 16.054 -5.884 -16.562 1.00 90.94 106 LYS A C 1
ATOM 858 O O . LYS A 1 106 ? 15.455 -6.775 -15.975 1.00 90.94 106 LYS A O 1
ATOM 863 N N . LYS A 1 107 ? 15.925 -4.592 -16.241 1.00 86.62 107 LYS A N 1
ATOM 864 C CA . LYS A 1 107 ? 15.052 -4.099 -15.164 1.00 86.62 107 LYS A CA 1
ATOM 865 C C . LYS A 1 107 ? 13.567 -4.366 -15.439 1.00 86.62 107 LYS A C 1
ATOM 867 O O . LYS A 1 107 ? 12.827 -4.636 -14.501 1.00 86.62 107 LYS A O 1
ATOM 872 N N . MET A 1 108 ? 13.139 -4.302 -16.701 1.00 85.94 108 MET A N 1
ATOM 873 C CA . MET A 1 108 ? 11.742 -4.522 -17.093 1.00 85.94 108 MET A CA 1
ATOM 874 C C . MET A 1 108 ? 11.296 -5.976 -17.020 1.00 85.94 108 MET A C 1
ATOM 876 O O . MET A 1 108 ? 10.126 -6.223 -16.747 1.00 85.94 108 ME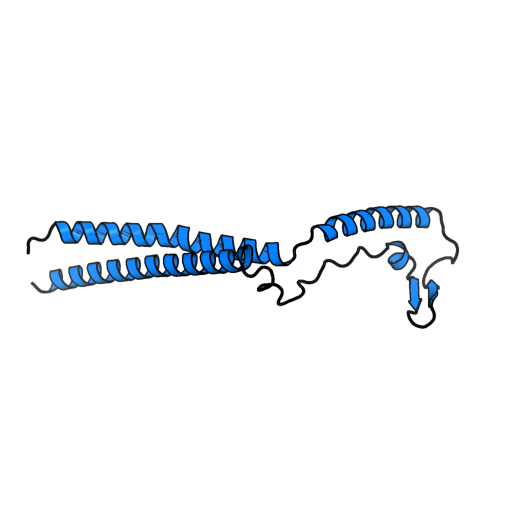T A O 1
ATOM 880 N N . LYS A 1 109 ? 12.205 -6.938 -17.223 1.00 84.88 109 LYS A N 1
ATOM 881 C CA . LYS A 1 109 ? 11.867 -8.368 -17.115 1.00 84.88 109 LYS A CA 1
ATOM 882 C C . LYS A 1 109 ? 11.302 -8.739 -15.742 1.00 84.88 109 LYS A C 1
ATOM 884 O O . LYS A 1 109 ? 10.401 -9.567 -15.674 1.00 84.88 109 LYS A O 1
ATOM 889 N N . ASP A 1 110 ? 11.788 -8.083 -14.691 1.00 81.12 110 ASP A N 1
ATOM 890 C CA . ASP A 1 110 ? 11.381 -8.315 -13.302 1.00 81.12 110 ASP A CA 1
ATOM 891 C C . ASP A 1 110 ? 10.485 -7.187 -12.748 1.00 81.12 110 ASP A C 1
ATOM 893 O O . ASP A 1 110 ? 10.278 -7.083 -11.535 1.00 81.12 110 ASP A O 1
ATOM 897 N N . TYR A 1 111 ? 9.984 -6.294 -13.609 1.00 81.88 111 TYR A N 1
ATOM 898 C CA . TYR A 1 111 ? 9.169 -5.163 -13.180 1.00 81.88 111 TYR A CA 1
ATOM 899 C C . TYR A 1 111 ? 7.743 -5.619 -12.853 1.00 81.88 111 TYR A C 1
ATOM 901 O O . TYR A 1 111 ? 6.932 -5.879 -13.739 1.00 81.88 111 TYR A O 1
ATOM 909 N N . ASP A 1 112 ? 7.443 -5.689 -11.558 1.00 82.75 112 ASP A N 1
ATOM 910 C CA . ASP A 1 112 ? 6.092 -5.890 -11.039 1.00 82.75 112 ASP A CA 1
ATOM 911 C C . ASP A 1 112 ? 5.523 -4.539 -10.557 1.00 82.75 112 ASP A C 1
ATOM 913 O O . ASP A 1 112 ? 5.920 -4.068 -9.483 1.00 82.75 112 ASP A O 1
ATOM 917 N N . PRO A 1 113 ? 4.612 -3.899 -11.317 1.00 78.75 113 PRO A N 1
ATOM 918 C CA . PRO A 1 113 ? 4.016 -2.626 -10.913 1.00 78.75 113 PRO A CA 1
ATOM 919 C C . PRO A 1 113 ? 3.163 -2.769 -9.642 1.00 78.75 113 PRO A C 1
ATOM 921 O O . PRO A 1 113 ? 3.204 -1.941 -8.735 1.00 78.75 113 PRO A O 1
ATOM 924 N N . VAL A 1 114 ? 2.445 -3.884 -9.478 1.00 83.88 114 VAL A N 1
ATOM 925 C CA . VAL A 1 114 ? 1.534 -4.041 -8.333 1.00 83.88 114 VAL A CA 1
ATOM 926 C C . VAL A 1 114 ? 2.274 -4.336 -7.028 1.00 83.88 114 VAL A C 1
ATOM 928 O O . VAL A 1 114 ? 1.695 -4.213 -5.945 1.00 83.88 114 VAL A O 1
ATOM 931 N N . ARG A 1 115 ? 3.571 -4.665 -7.094 1.00 85.94 115 ARG A N 1
ATOM 932 C CA . ARG A 1 115 ? 4.401 -4.952 -5.920 1.00 85.94 115 ARG A CA 1
ATOM 933 C C . ARG A 1 115 ? 4.419 -3.805 -4.913 1.00 85.94 115 ARG A C 1
ATOM 935 O O . ARG A 1 115 ? 4.225 -4.050 -3.725 1.00 85.94 115 ARG A O 1
ATOM 942 N N . ARG A 1 116 ? 4.613 -2.561 -5.363 1.00 84.25 116 ARG A N 1
ATOM 943 C CA . ARG A 1 116 ? 4.660 -1.398 -4.457 1.00 84.25 116 ARG A CA 1
ATOM 944 C C . ARG A 1 116 ? 3.321 -1.196 -3.748 1.00 84.25 116 ARG A C 1
ATOM 946 O O . ARG A 1 116 ? 3.299 -0.918 -2.550 1.00 84.25 116 ARG A O 1
ATOM 953 N N . SER A 1 117 ? 2.220 -1.343 -4.483 1.00 86.31 117 SER A N 1
ATOM 954 C CA . SER A 1 117 ? 0.868 -1.245 -3.928 1.00 86.31 117 SER A CA 1
ATOM 955 C C . SER A 1 117 ? 0.652 -2.282 -2.821 1.00 86.31 117 SER A C 1
ATOM 957 O O . SER A 1 117 ? 0.275 -1.930 -1.704 1.00 86.31 117 SER A O 1
ATOM 959 N N . ARG A 1 118 ? 1.017 -3.543 -3.084 1.00 88.56 118 ARG A N 1
ATOM 960 C CA . ARG A 1 118 ? 0.925 -4.655 -2.123 1.00 88.56 118 ARG A CA 1
ATOM 961 C C . ARG A 1 118 ? 1.783 -4.442 -0.876 1.00 88.56 118 ARG A C 1
ATOM 963 O O . ARG A 1 118 ? 1.323 -4.695 0.235 1.00 88.56 118 ARG A O 1
ATOM 970 N N . GLU A 1 119 ? 3.015 -3.961 -1.042 1.00 91.00 119 GLU A N 1
ATOM 971 C CA . GLU A 1 119 ? 3.905 -3.632 0.080 1.00 91.00 119 GLU A CA 1
ATOM 972 C C . GLU A 1 119 ? 3.306 -2.521 0.960 1.00 91.00 119 GLU A C 1
ATOM 974 O O . GLU A 1 119 ? 3.303 -2.639 2.186 1.00 91.00 119 GLU A O 1
ATOM 979 N N . SER A 1 120 ? 2.738 -1.478 0.344 1.00 91.44 120 SER A N 1
ATOM 980 C CA . SER A 1 120 ? 2.058 -0.383 1.049 1.00 91.44 120 SER A CA 1
ATOM 981 C C . SER A 1 120 ? 0.803 -0.859 1.789 1.00 91.44 120 SER A C 1
ATOM 983 O O . SER A 1 120 ? 0.606 -0.537 2.963 1.00 91.44 120 SER A O 1
ATOM 985 N N . GLU A 1 121 ? -0.027 -1.674 1.135 1.00 92.75 121 GLU A N 1
ATOM 986 C CA . GLU A 1 121 ? -1.228 -2.261 1.730 1.00 92.75 121 GLU A CA 1
ATOM 987 C C . GLU A 1 121 ? -0.881 -3.136 2.941 1.00 92.75 121 GLU A C 1
ATOM 989 O O . GLU A 1 121 ? -1.463 -2.965 4.018 1.00 92.75 121 GLU A O 1
ATOM 994 N N . GLY A 1 122 ? 0.127 -4.003 2.801 1.00 95.56 122 G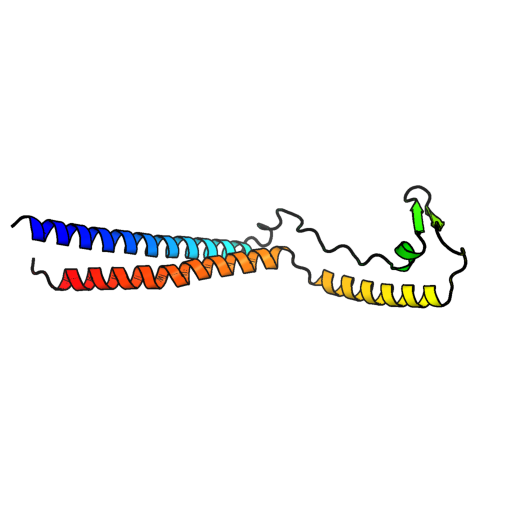LY A N 1
ATOM 995 C CA . GLY A 1 122 ? 0.636 -4.841 3.884 1.00 95.56 122 GLY A CA 1
ATOM 996 C C . GLY A 1 122 ? 1.200 -4.023 5.046 1.00 95.56 122 GLY A C 1
ATOM 997 O O . GLY A 1 122 ? 0.838 -4.263 6.199 1.00 95.56 122 GLY A O 1
ATOM 998 N N . ALA A 1 123 ? 2.026 -3.011 4.764 1.00 96.81 123 ALA A N 1
ATOM 999 C CA . ALA A 1 123 ? 2.566 -2.114 5.786 1.00 96.81 123 ALA A CA 1
ATOM 1000 C C . ALA A 1 123 ? 1.451 -1.371 6.540 1.00 96.81 123 ALA A C 1
ATOM 1002 O O . ALA A 1 123 ? 1.471 -1.294 7.771 1.00 96.81 123 ALA A O 1
ATOM 1003 N N . GLY A 1 124 ? 0.438 -0.880 5.821 1.00 97.06 124 GLY A N 1
ATOM 1004 C CA . GLY A 1 124 ? -0.726 -0.232 6.417 1.00 97.06 124 GLY A CA 1
ATOM 1005 C C . GLY A 1 124 ? -1.531 -1.181 7.305 1.00 97.06 124 GLY A C 1
ATOM 1006 O O . GLY A 1 124 ? -1.892 -0.820 8.425 1.00 97.06 124 GLY A O 1
ATOM 1007 N N . ALA A 1 125 ? -1.783 -2.406 6.842 1.00 96.69 125 ALA A N 1
ATOM 1008 C CA . ALA A 1 125 ? -2.485 -3.426 7.617 1.00 96.69 125 ALA A CA 1
ATOM 1009 C C . ALA A 1 125 ? -1.746 -3.765 8.924 1.00 96.69 125 ALA A C 1
ATOM 1011 O O . ALA A 1 125 ? -2.356 -3.807 9.996 1.00 96.69 125 ALA A O 1
ATOM 1012 N N . LEU A 1 126 ? -0.421 -3.921 8.856 1.00 97.44 126 LEU A N 1
ATOM 1013 C CA . LEU A 1 126 ? 0.420 -4.141 10.032 1.00 97.44 126 LEU A CA 1
ATOM 1014 C C . LEU A 1 126 ? 0.397 -2.946 10.988 1.00 97.44 126 LEU A C 1
ATOM 1016 O O . LEU A 1 126 ? 0.298 -3.153 12.195 1.00 97.44 126 LEU A O 1
ATOM 1020 N N . ALA A 1 127 ? 0.423 -1.710 10.485 1.00 97.69 127 ALA A N 1
ATOM 1021 C CA . ALA A 1 127 ? 0.337 -0.515 11.325 1.00 97.69 127 ALA A CA 1
ATOM 1022 C C . ALA A 1 127 ? -0.965 -0.481 12.145 1.00 97.69 127 ALA A C 1
ATOM 1024 O O . ALA A 1 127 ? -0.929 -0.221 13.350 1.00 97.69 127 ALA A O 1
ATOM 1025 N N . PHE A 1 128 ? -2.104 -0.822 11.529 1.00 97.62 128 PHE A N 1
ATOM 1026 C CA . PHE A 1 128 ? -3.380 -0.950 12.241 1.00 97.62 128 PHE A CA 1
ATOM 1027 C C . PHE A 1 128 ? -3.319 -1.986 13.364 1.00 97.62 128 PHE A C 1
ATOM 1029 O O . PHE A 1 128 ? -3.803 -1.726 14.466 1.00 97.62 128 PHE A O 1
ATOM 1036 N N . ILE A 1 129 ? -2.691 -3.137 13.114 1.00 97.38 129 ILE A N 1
ATOM 1037 C CA . ILE A 1 129 ? -2.570 -4.205 14.110 1.00 97.38 129 ILE A CA 1
ATOM 1038 C C . ILE A 1 129 ? -1.636 -3.789 15.249 1.00 97.38 129 ILE A C 1
ATOM 1040 O O . ILE A 1 129 ? -1.991 -3.934 16.418 1.00 97.38 129 I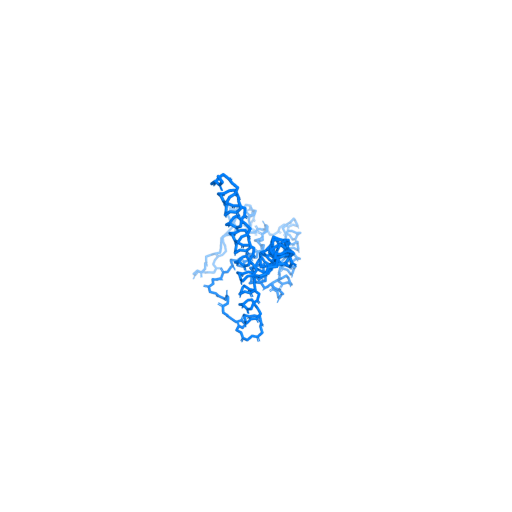LE A O 1
ATOM 1044 N N . ILE A 1 130 ? -0.468 -3.235 14.919 1.00 97.69 130 ILE A N 1
ATOM 1045 C CA . ILE A 1 130 ? 0.554 -2.820 15.887 1.00 97.69 130 ILE A CA 1
ATOM 1046 C C . ILE A 1 130 ? 0.022 -1.728 16.818 1.00 97.69 130 ILE A C 1
ATOM 1048 O O . ILE A 1 130 ? 0.324 -1.754 18.006 1.00 97.69 130 ILE A O 1
ATOM 1052 N N . ILE A 1 131 ? -0.785 -0.789 16.313 1.00 96.00 131 ILE A N 1
ATOM 1053 C CA . ILE A 1 131 ? -1.376 0.285 17.127 1.00 96.00 131 ILE A CA 1
ATOM 1054 C C . ILE A 1 131 ? -2.636 -0.203 17.857 1.00 96.00 131 ILE A C 1
ATOM 1056 O O . ILE A 1 131 ? -2.832 0.098 19.036 1.00 96.00 131 ILE A O 1
ATOM 1060 N N . GLY A 1 132 ? -3.492 -0.975 17.182 1.00 95.19 132 GLY A N 1
ATOM 1061 C CA . GLY A 1 132 ? -4.744 -1.481 17.746 1.00 95.19 132 GLY A CA 1
ATOM 1062 C C . GLY A 1 132 ? -4.529 -2.478 18.883 1.00 95.19 132 GLY A C 1
ATOM 1063 O O . GLY A 1 132 ? -5.266 -2.458 19.870 1.00 95.19 132 GLY A O 1
ATOM 1064 N N . MET A 1 133 ? -3.488 -3.312 18.790 1.00 96.44 133 MET A N 1
ATOM 1065 C CA . MET A 1 133 ? -3.217 -4.377 19.756 1.00 96.44 133 MET A CA 1
ATOM 1066 C C . MET A 1 133 ? -2.934 -3.843 21.174 1.00 96.44 133 MET A C 1
ATOM 1068 O O . MET A 1 133 ? -3.644 -4.262 22.092 1.00 96.44 133 MET A O 1
ATOM 1072 N N . PRO A 1 134 ? -1.992 -2.907 21.411 1.00 95.75 134 PRO A N 1
ATOM 1073 C CA . PRO A 1 134 ? -1.766 -2.340 22.739 1.00 95.75 134 PRO A CA 1
ATOM 1074 C C . PRO A 1 134 ? -3.000 -1.631 23.295 1.00 95.75 134 PRO A C 1
ATOM 1076 O O . PRO A 1 134 ? -3.329 -1.818 24.467 1.00 95.75 134 PRO A O 1
ATOM 1079 N N . VAL A 1 135 ? -3.709 -0.861 22.460 1.00 93.88 135 VAL A N 1
ATOM 1080 C CA . VAL A 1 135 ? -4.915 -0.130 22.874 1.00 93.88 135 VAL A CA 1
ATOM 1081 C C . VAL A 1 135 ? -5.983 -1.110 23.352 1.00 93.88 135 VAL A C 1
ATOM 1083 O O . VAL A 1 135 ? -6.494 -0.961 24.463 1.00 93.88 135 VAL A O 1
ATOM 1086 N N . TYR A 1 136 ? -6.277 -2.148 22.570 1.00 94.81 136 TYR A N 1
ATOM 1087 C CA . TYR A 1 136 ? -7.262 -3.158 22.940 1.00 94.81 136 TYR A CA 1
ATOM 1088 C C . TYR A 1 136 ? -6.848 -3.935 24.198 1.00 94.81 136 TYR A C 1
ATOM 1090 O O . TYR A 1 136 ? -7.609 -3.991 25.166 1.00 94.81 136 TYR A O 1
ATOM 1098 N N . LEU A 1 137 ? -5.632 -4.495 24.214 1.00 94.75 137 LEU A N 1
ATOM 1099 C CA . LEU A 1 137 ? -5.161 -5.355 25.303 1.00 94.75 137 LEU A CA 1
ATOM 1100 C C . LEU A 1 137 ? -5.070 -4.612 26.637 1.00 94.75 137 LEU A C 1
ATOM 1102 O O . LEU A 1 137 ? -5.433 -5.174 27.673 1.00 94.75 137 LEU A O 1
ATOM 1106 N N . TYR A 1 138 ? -4.606 -3.358 26.625 1.00 94.56 138 TYR A N 1
ATOM 1107 C CA . TYR A 1 138 ? -4.506 -2.543 27.832 1.00 94.56 138 TYR A CA 1
ATOM 1108 C C . TYR A 1 138 ? -5.882 -2.325 28.470 1.00 94.56 138 TYR A C 1
ATOM 1110 O O . TYR A 1 138 ? -6.082 -2.650 29.643 1.00 94.56 138 TYR A O 1
ATOM 1118 N N . HIS A 1 139 ? -6.851 -1.843 27.688 1.00 91.19 139 HIS A N 1
ATOM 1119 C CA . HIS A 1 139 ? -8.191 -1.539 28.191 1.00 91.19 139 HIS A CA 1
ATOM 1120 C C . HIS A 1 139 ? -8.945 -2.813 28.591 1.00 91.19 139 HIS A C 1
ATOM 1122 O O . HIS A 1 139 ? -9.529 -2.868 29.674 1.00 91.19 139 HIS A O 1
ATOM 1128 N N . TRP A 1 140 ? -8.840 -3.878 27.791 1.00 90.56 140 TRP A N 1
ATOM 1129 C CA . TRP A 1 140 ? -9.434 -5.179 28.102 1.00 90.56 140 TRP A CA 1
ATOM 1130 C C . TRP A 1 140 ? -8.913 -5.762 29.423 1.00 90.56 140 TRP A C 1
ATOM 1132 O O . TRP A 1 140 ? -9.686 -6.234 30.262 1.00 90.56 140 TRP A O 1
ATOM 1142 N N . ARG A 1 141 ? -7.596 -5.683 29.663 1.00 90.69 141 ARG A N 1
ATOM 1143 C CA . ARG A 1 141 ? -6.977 -6.164 30.908 1.00 90.69 141 ARG A CA 1
ATOM 1144 C C . ARG A 1 141 ? -7.477 -5.395 32.131 1.00 90.69 141 ARG A C 1
ATOM 1146 O O . ARG A 1 141 ? -7.624 -6.002 33.191 1.00 90.69 141 ARG A O 1
ATOM 1153 N N . ILE A 1 142 ? -7.731 -4.092 32.006 1.00 87.69 142 ILE A N 1
ATOM 1154 C CA . ILE A 1 142 ? -8.261 -3.271 33.105 1.00 87.69 142 ILE A CA 1
ATOM 1155 C C . ILE A 1 142 ? -9.707 -3.651 33.418 1.00 87.69 142 ILE A C 1
ATOM 1157 O O . ILE A 1 142 ? -10.022 -3.859 34.588 1.00 87.69 142 ILE A O 1
ATOM 1161 N N . ILE A 1 143 ? -10.555 -3.807 32.397 1.00 85.50 143 ILE A N 1
ATOM 1162 C CA . ILE A 1 143 ? -11.956 -4.224 32.570 1.00 85.50 143 ILE A CA 1
ATOM 1163 C C . ILE A 1 143 ? -12.015 -5.589 33.270 1.00 85.50 143 ILE A C 1
ATOM 1165 O O . ILE A 1 143 ? -12.683 -5.736 34.291 1.00 85.50 143 ILE A O 1
ATOM 1169 N N . LYS A 1 144 ? -11.228 -6.571 32.803 1.00 83.56 144 LYS A N 1
ATOM 1170 C CA . LYS A 1 144 ? -11.191 -7.913 33.407 1.00 83.56 144 LYS A CA 1
ATOM 1171 C C . LYS A 1 144 ? -10.758 -7.889 34.879 1.00 83.56 144 LYS A C 1
ATOM 1173 O O . LYS A 1 144 ? -11.297 -8.644 35.682 1.00 83.56 144 LYS A O 1
ATOM 1178 N N . LYS A 1 145 ? -9.793 -7.034 35.236 1.00 82.00 145 LYS A N 1
ATOM 1179 C CA . LYS A 1 145 ? -9.339 -6.875 36.627 1.00 82.00 145 LYS A CA 1
ATOM 1180 C C . LYS A 1 145 ? -10.372 -6.173 37.509 1.00 82.00 145 LYS A C 1
ATOM 1182 O O . LYS A 1 145 ? -10.529 -6.583 38.650 1.00 82.00 145 LYS A O 1
ATOM 1187 N N . GLY A 1 146 ? -11.069 -5.158 36.994 1.00 72.12 146 GLY A N 1
ATOM 1188 C CA . GLY A 1 146 ? -12.116 -4.446 37.736 1.00 72.12 146 GLY A CA 1
ATOM 1189 C C . GLY A 1 146 ? -13.329 -5.325 38.053 1.00 72.12 146 GLY A C 1
ATOM 1190 O O . GLY A 1 146 ? -13.864 -5.261 39.156 1.00 72.12 146 GLY A O 1
ATOM 1191 N N . ASN A 1 147 ? -13.705 -6.210 37.127 1.00 63.91 147 ASN A N 1
ATOM 1192 C CA . ASN A 1 147 ? -14.830 -7.131 37.313 1.00 63.91 147 ASN A CA 1
ATOM 1193 C C . ASN A 1 147 ? -14.525 -8.252 38.325 1.00 63.91 147 ASN A C 1
ATOM 1195 O O . ASN A 1 147 ? -15.442 -8.813 38.908 1.00 63.91 147 ASN A O 1
ATOM 1199 N N . ALA A 1 148 ? -13.248 -8.585 38.546 1.00 60.03 148 ALA A N 1
ATOM 1200 C CA . ALA A 1 148 ? -12.837 -9.639 39.476 1.00 60.03 148 ALA A CA 1
ATOM 1201 C C . ALA A 1 148 ? -12.859 -9.208 40.958 1.00 60.03 148 ALA A C 1
ATOM 1203 O O . ALA A 1 148 ? -12.703 -10.051 41.836 1.00 60.03 148 ALA A O 1
ATOM 1204 N N . THR A 1 149 ? -13.020 -7.912 41.248 1.00 54.69 149 THR A N 1
ATOM 1205 C CA . THR A 1 149 ? -12.938 -7.348 42.611 1.00 54.69 149 THR A CA 1
ATOM 1206 C C . THR A 1 149 ? -14.278 -6.889 43.194 1.00 54.69 149 THR A C 1
ATOM 1208 O O . THR A 1 149 ? -14.297 -6.363 44.303 1.00 54.69 149 THR A O 1
ATOM 1211 N N . LEU A 1 150 ? -15.391 -7.072 42.478 1.00 46.25 150 LEU A N 1
ATOM 1212 C CA . LEU A 1 150 ? -16.733 -6.736 42.964 1.00 46.25 150 LEU A CA 1
ATOM 1213 C C . LEU A 1 150 ? -17.497 -8.037 43.271 1.00 46.25 150 LEU A C 1
ATOM 1215 O O . LEU A 1 150 ? -17.808 -8.764 42.327 1.00 46.25 150 LEU A O 1
ATOM 1219 N N . PRO A 1 151 ? -17.768 -8.376 44.549 1.00 43.62 151 PRO A N 1
ATOM 1220 C CA . PRO A 1 151 ? -18.671 -9.475 44.870 1.00 43.62 151 PRO A CA 1
ATOM 1221 C C . PRO A 1 151 ? -20.088 -9.131 44.388 1.00 43.62 151 PRO A C 1
ATOM 1223 O O . PRO A 1 151 ? -20.548 -8.003 44.570 1.00 43.62 151 PRO A O 1
ATOM 1226 N N . SER A 1 152 ? -20.720 -10.109 43.736 1.00 53.34 152 SER A N 1
ATOM 1227 C CA . SER A 1 152 ? -22.127 -10.110 43.315 1.00 53.34 152 SER A CA 1
ATOM 1228 C C . SER A 1 152 ? -23.083 -10.048 44.496 1.00 53.34 152 SER A C 1
ATOM 1230 O O . SER A 1 152 ? -22.816 -10.811 45.455 1.00 53.34 152 SER A O 1
#

Secondary structure (DSSP, 8-state):
-HHHHHHHHHHHHHHHHHHHHHHHHHHHHHHHHHHHHHHHHT-TTTTTTS---PPPPPPPHHHHHHTEEE-TTT--EEE-SS-SSPPHHHHHHHHHHHHHHHHHHHHHHT--THHHHHHHHHHHHHHHHHHHHHHHHHHHHHHHHHHTTS--

Organism: NCBI:txid1798656

pLDDT: mean 83.28, std 12.36, range [43.62, 98.06]

Radius of gyration: 31.26 Å; chains: 1; bounding box: 58×37×92 Å

Foldseek 3Di:
DPPVVVVVVVVVVVLVVLLVVLVVLLVQLVVLVVVLCCCVPPVVCPQVPDPPPQPDQDDQVLCVVQVWDQDPVPRDTDGPHDDPDQDPVNVVSVVVSVVSRVVSVVVVVPDDSCVVVSVVSNVSSVVSNVVSVCSNVVSVVVVVVVVVPDDD